Protein AF-A0A5J5EBY6-F1 (afdb_monomer)

Organism: NCBI:txid1250544

Sequence (140 aa):
CQFCGCLLLQGEKHGWCCREEQYTLTPLPPYPIHLQTLFTQSPQDASFYSRKLNQLFCFSTIGVSGSFQHLPIPANIAISGRVYHQLRDVNTGQNSMRWFLYEEEERNRQAVEQQVPIQYVNGIRWLLNNVNSFLLHLRH

pLDDT: mean 78.66, std 12.8, range [45.62, 94.06]

Structure (mmCIF, N/CA/C/O backbone):
data_AF-A0A5J5EBY6-F1
#
_entry.id   AF-A0A5J5EBY6-F1
#
loop_
_atom_site.group_PDB
_atom_site.id
_atom_site.type_symbol
_atom_site.label_atom_id
_atom_site.label_alt_id
_atom_site.label_comp_id
_atom_site.label_asym_id
_atom_site.label_entity_id
_atom_site.label_seq_id
_atom_site.pdbx_PDB_ins_code
_atom_site.Cartn_x
_atom_site.Cartn_y
_atom_site.Cartn_z
_atom_site.occupancy
_at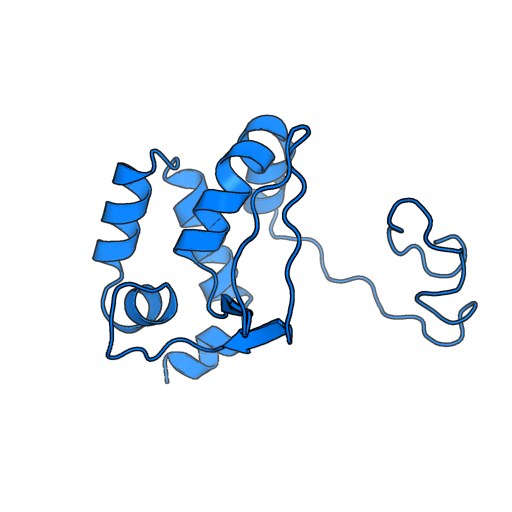om_site.B_iso_or_equiv
_atom_site.auth_seq_id
_atom_site.auth_comp_id
_atom_site.auth_asym_id
_atom_site.auth_atom_id
_atom_site.pdbx_PDB_model_num
ATOM 1 N N . CYS A 1 1 ? 9.886 -4.299 -21.272 1.00 86.69 1 CYS A N 1
ATOM 2 C CA . CYS A 1 1 ? 11.318 -4.359 -21.618 1.00 86.69 1 CYS A CA 1
ATOM 3 C C . CYS A 1 1 ? 11.487 -5.516 -22.586 1.00 86.69 1 CYS A C 1
ATOM 5 O O . CYS A 1 1 ? 11.035 -6.595 -22.239 1.00 86.69 1 CYS A O 1
ATOM 7 N N . GLN A 1 2 ? 12.075 -5.318 -23.769 1.00 91.31 2 GLN A N 1
ATOM 8 C CA . GLN A 1 2 ? 12.177 -6.393 -24.768 1.00 91.31 2 GLN A CA 1
ATOM 9 C C . GLN A 1 2 ? 13.088 -7.552 -24.336 1.00 91.31 2 GLN A C 1
ATOM 11 O O . GLN A 1 2 ? 12.838 -8.685 -24.708 1.00 91.31 2 GLN A O 1
ATOM 16 N N . PHE A 1 3 ? 14.096 -7.261 -23.512 1.00 91.06 3 PHE A N 1
ATOM 17 C CA . PHE A 1 3 ? 15.101 -8.223 -23.059 1.00 91.06 3 PHE A CA 1
ATOM 18 C C . PHE A 1 3 ? 14.600 -9.106 -21.906 1.00 91.06 3 PHE A C 1
ATOM 20 O O . PHE A 1 3 ? 14.698 -10.322 -21.945 1.00 91.06 3 PHE A O 1
ATOM 27 N N . CYS A 1 4 ? 14.021 -8.499 -20.863 1.00 88.06 4 CYS A N 1
ATOM 28 C CA . CYS A 1 4 ? 13.633 -9.225 -19.644 1.00 88.06 4 CYS A CA 1
ATOM 29 C C . CYS A 1 4 ? 12.122 -9.252 -19.365 1.00 88.06 4 CYS A C 1
ATOM 31 O O . CYS A 1 4 ? 11.702 -9.713 -18.310 1.00 88.06 4 CYS A O 1
ATOM 33 N N . GLY A 1 5 ? 11.288 -8.679 -20.236 1.00 86.06 5 GLY A N 1
ATOM 34 C CA . GLY A 1 5 ? 9.833 -8.639 -20.046 1.00 86.06 5 GLY A CA 1
ATOM 35 C C . GLY A 1 5 ? 9.315 -7.645 -18.993 1.00 86.06 5 GLY A C 1
ATOM 36 O O . GLY A 1 5 ? 8.119 -7.376 -18.981 1.00 86.06 5 GLY A O 1
ATOM 37 N N . CYS A 1 6 ? 10.170 -7.027 -18.164 1.00 86.06 6 CYS A N 1
ATOM 38 C CA . CYS A 1 6 ? 9.737 -6.054 -17.145 1.00 86.06 6 CYS A CA 1
ATOM 39 C C . CYS A 1 6 ? 8.915 -4.904 -17.742 1.00 86.06 6 CYS A C 1
ATOM 41 O O . CYS A 1 6 ? 9.306 -4.336 -18.763 1.00 86.06 6 CYS A O 1
ATOM 43 N N . LEU A 1 7 ? 7.819 -4.512 -17.092 1.00 87.31 7 LEU A N 1
ATOM 44 C CA . LEU A 1 7 ? 7.087 -3.295 -17.453 1.00 87.31 7 LEU A CA 1
ATOM 45 C C . LEU A 1 7 ? 8.007 -2.078 -17.286 1.00 87.31 7 LEU A C 1
ATOM 47 O O . LEU A 1 7 ? 8.717 -1.982 -16.290 1.00 87.31 7 LEU A O 1
ATOM 51 N N . LEU A 1 8 ? 8.017 -1.195 -18.283 1.00 83.69 8 LEU A N 1
ATOM 52 C CA . LEU A 1 8 ? 8.817 0.028 -18.282 1.00 83.69 8 LEU A CA 1
ATOM 53 C C . LEU A 1 8 ? 7.891 1.230 -18.124 1.00 83.69 8 LEU A C 1
ATOM 55 O O . LEU A 1 8 ? 6.818 1.266 -18.733 1.00 83.69 8 LEU A O 1
ATOM 59 N N . LEU A 1 9 ? 8.312 2.206 -17.328 1.00 86.62 9 LEU A N 1
ATOM 60 C CA . LEU A 1 9 ? 7.652 3.501 -17.238 1.00 86.62 9 LEU A CA 1
ATOM 61 C C . LEU A 1 9 ? 7.891 4.314 -18.515 1.00 86.62 9 LEU A C 1
ATOM 63 O O . LEU A 1 9 ? 8.809 4.061 -19.301 1.00 86.62 9 LEU A O 1
ATOM 67 N N . GLN A 1 10 ? 7.051 5.326 -18.726 1.00 85.31 10 GLN A N 1
ATOM 68 C CA . GLN A 1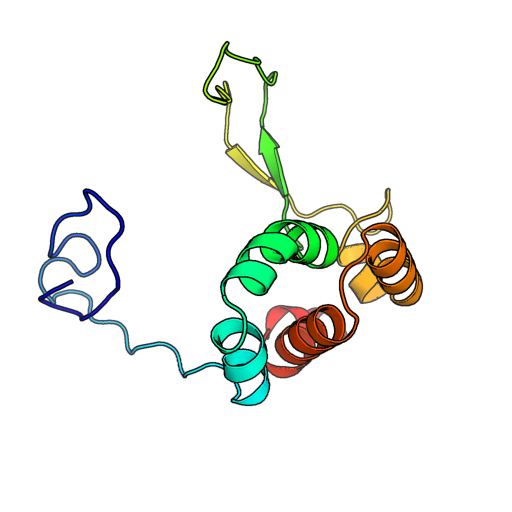 10 ? 7.173 6.208 -19.880 1.00 85.31 10 GLN A CA 1
ATOM 69 C C . GLN A 1 10 ? 8.539 6.918 -19.870 1.00 85.31 10 GLN A C 1
ATOM 71 O O . GLN A 1 10 ? 8.854 7.659 -18.944 1.00 85.31 10 GLN A O 1
ATOM 76 N N . GLY A 1 11 ? 9.342 6.691 -20.913 1.00 87.56 11 GLY A N 1
ATOM 77 C CA . GLY A 1 11 ? 10.684 7.268 -21.068 1.00 87.56 11 GLY A CA 1
ATOM 78 C C . GLY A 1 11 ? 11.838 6.362 -20.623 1.00 87.56 11 GLY A C 1
ATOM 79 O O . GLY A 1 11 ? 12.994 6.672 -20.915 1.00 87.56 11 GL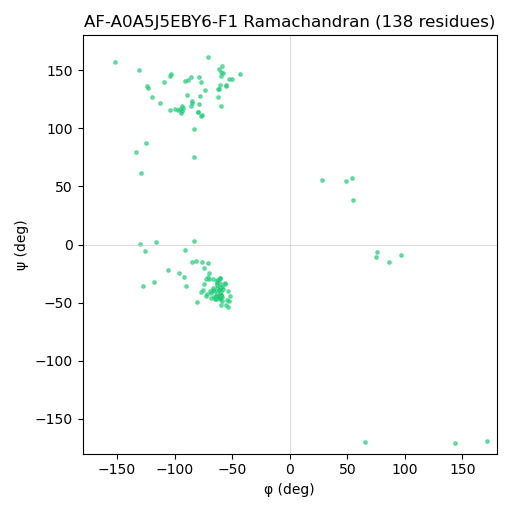Y A O 1
ATOM 80 N N . GLU A 1 12 ? 11.561 5.227 -19.979 1.00 91.44 12 GLU A N 1
ATOM 81 C CA . GLU A 1 12 ? 12.600 4.254 -19.645 1.00 91.44 12 GLU A CA 1
ATOM 82 C C . GLU A 1 12 ? 13.069 3.494 -20.892 1.00 91.44 12 GLU A C 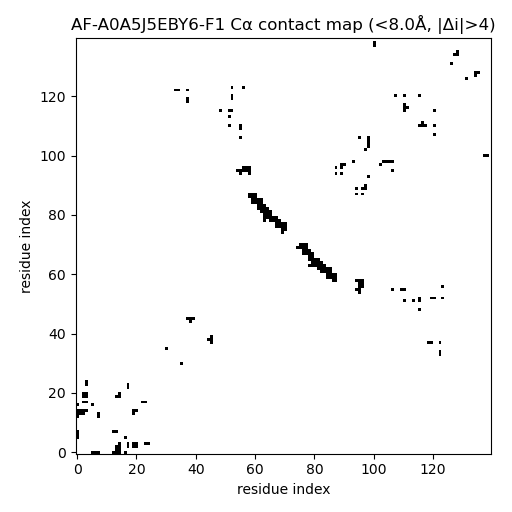1
ATOM 84 O O . GLU A 1 12 ? 12.276 3.005 -21.701 1.00 91.44 12 GLU A O 1
ATOM 89 N N . LYS A 1 13 ? 14.391 3.378 -21.049 1.00 91.06 13 LYS A N 1
ATOM 90 C CA . LYS A 1 13 ? 14.996 2.677 -22.185 1.00 91.06 13 LYS A CA 1
ATOM 91 C C . LYS A 1 13 ? 14.944 1.167 -21.986 1.00 91.06 13 LYS A C 1
ATOM 93 O O . LYS A 1 13 ? 15.178 0.648 -20.892 1.00 91.06 13 LYS A O 1
ATOM 98 N N . HIS A 1 14 ? 14.738 0.445 -23.083 1.00 92.81 14 HIS A N 1
ATOM 99 C CA . HIS A 1 14 ? 14.973 -0.993 -23.112 1.00 92.81 14 HIS A CA 1
ATOM 100 C C . HIS A 1 14 ? 16.405 -1.315 -22.679 1.00 92.81 14 HIS A C 1
ATOM 102 O O . HIS A 1 14 ? 17.343 -0.621 -23.053 1.00 92.81 14 HIS A O 1
ATOM 108 N N . GLY A 1 15 ? 16.558 -2.353 -21.859 1.00 89.81 15 GLY A N 1
ATOM 109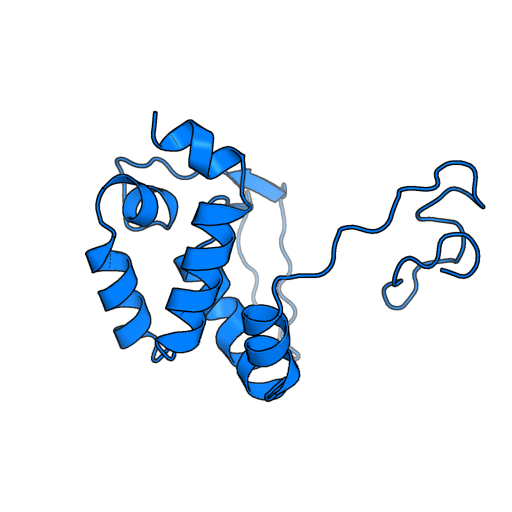 C CA . GLY A 1 15 ? 17.863 -2.781 -21.361 1.00 89.81 15 GLY A CA 1
ATOM 110 C C . GLY A 1 15 ? 18.322 -2.054 -20.100 1.00 89.81 15 GLY A C 1
ATOM 111 O O . GLY A 1 15 ? 19.172 -2.596 -19.412 1.00 89.81 15 GLY A O 1
ATOM 112 N N . TRP A 1 16 ? 17.727 -0.922 -19.704 1.00 89.81 16 TRP A N 1
ATOM 113 C CA . TRP A 1 16 ? 18.123 -0.223 -18.470 1.00 89.81 16 TRP A CA 1
ATOM 114 C C . TRP A 1 16 ? 17.935 -1.085 -17.209 1.00 89.81 16 TRP A C 1
ATOM 116 O O . TRP A 1 16 ? 18.841 -1.192 -16.390 1.00 89.81 16 TRP A O 1
ATOM 126 N N . CYS A 1 17 ? 16.794 -1.770 -17.090 1.00 87.12 17 CYS A N 1
ATOM 127 C CA . CYS A 1 17 ? 16.433 -2.558 -15.905 1.00 87.12 17 CYS A CA 1
ATOM 128 C C . CYS A 1 17 ? 17.194 -3.889 -15.751 1.00 87.12 17 CYS A C 1
ATOM 130 O O . CYS A 1 17 ? 17.214 -4.457 -14.666 1.00 87.12 17 CYS A O 1
ATOM 132 N N . CYS A 1 18 ? 17.775 -4.416 -16.831 1.00 88.56 18 CYS A N 1
ATOM 133 C CA . CYS A 1 18 ? 18.403 -5.747 -16.868 1.00 88.56 18 CYS A CA 1
ATOM 134 C C . CYS A 1 18 ? 19.810 -5.735 -17.469 1.00 88.56 18 CYS A C 1
ATOM 136 O O . CYS A 1 18 ? 20.425 -6.788 -17.600 1.00 88.56 18 CYS A O 1
ATOM 138 N N . ARG A 1 19 ? 20.300 -4.555 -17.864 1.00 90.44 19 ARG A N 1
ATOM 139 C CA . ARG A 1 19 ? 21.549 -4.350 -18.599 1.00 90.44 19 ARG A CA 1
ATOM 140 C C . ARG A 1 19 ? 21.667 -5.286 -19.805 1.00 90.44 19 ARG A C 1
ATOM 142 O O . ARG A 1 19 ? 22.628 -6.034 -19.918 1.00 90.44 19 ARG A O 1
ATOM 149 N N . GLU A 1 20 ? 20.646 -5.242 -20.664 1.00 90.50 20 GLU A N 1
ATOM 150 C CA . GLU A 1 20 ? 20.565 -6.050 -21.895 1.00 90.50 20 GLU A CA 1
ATOM 151 C C . GLU A 1 20 ? 20.757 -7.554 -21.610 1.00 90.50 20 GLU A C 1
ATOM 153 O O . GLU A 1 20 ? 21.665 -8.189 -22.126 1.00 90.50 20 GLU A O 1
ATOM 158 N N . GLU A 1 21 ? 19.903 -8.106 -20.738 1.00 87.00 21 GLU A N 1
ATOM 159 C CA . GLU A 1 21 ? 19.871 -9.525 -20.313 1.00 87.00 21 GLU A CA 1
ATOM 160 C C . GLU A 1 21 ? 20.953 -9.979 -19.320 1.00 87.00 21 GLU A C 1
ATOM 162 O O . GLU A 1 21 ? 20.829 -11.075 -18.775 1.00 87.00 21 GLU A O 1
ATOM 167 N N . GLN A 1 22 ? 21.940 -9.143 -18.974 1.00 87.75 22 GLN A N 1
ATOM 168 C CA . GLN A 1 22 ? 22.967 -9.500 -17.977 1.00 87.75 22 GLN A CA 1
ATOM 169 C C . GLN A 1 22 ? 22.396 -9.789 -16.578 1.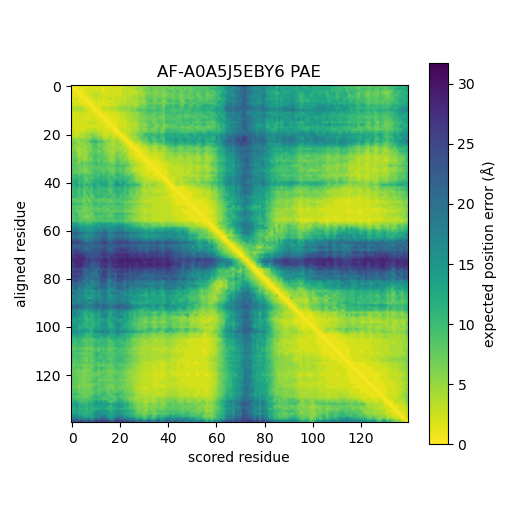00 87.75 22 GLN A C 1
ATOM 171 O O . GLN A 1 22 ? 22.962 -10.584 -15.830 1.00 87.75 22 GLN A O 1
ATOM 176 N N . TYR A 1 23 ? 21.284 -9.146 -16.220 1.00 83.06 23 TYR A N 1
ATOM 177 C CA . TYR A 1 23 ? 20.578 -9.348 -14.957 1.00 83.06 23 TYR A CA 1
ATOM 178 C C . TYR A 1 23 ? 19.120 -9.701 -15.233 1.00 83.06 23 TYR A C 1
ATOM 180 O O . TYR A 1 23 ? 18.243 -8.837 -15.305 1.00 83.06 23 TYR A O 1
ATOM 188 N N . THR A 1 24 ? 18.859 -10.992 -15.410 1.00 78.94 24 THR A N 1
ATOM 189 C CA . THR A 1 24 ? 17.507 -11.532 -15.544 1.00 78.94 24 THR A CA 1
ATOM 190 C C . THR A 1 24 ? 17.010 -11.997 -14.1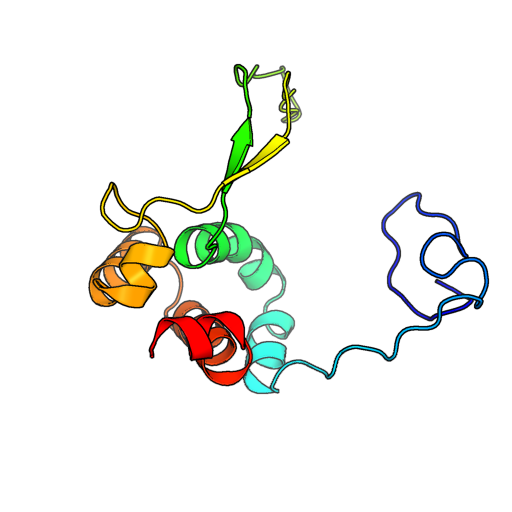80 1.00 78.94 24 THR A C 1
ATOM 192 O O . THR A 1 24 ? 17.535 -12.938 -13.589 1.00 78.94 24 THR A O 1
ATOM 195 N N . LEU A 1 25 ? 15.992 -11.311 -13.661 1.00 77.44 25 LEU A N 1
ATOM 196 C CA . LEU A 1 25 ? 15.275 -11.737 -12.464 1.00 77.44 25 LEU A CA 1
ATOM 197 C C . LEU A 1 25 ? 14.095 -12.611 -12.876 1.00 77.44 25 LEU A C 1
ATOM 199 O O . LEU A 1 25 ? 13.401 -12.315 -13.851 1.00 77.44 25 LEU A O 1
ATOM 203 N N . THR A 1 26 ? 13.840 -13.668 -12.111 1.00 79.25 26 THR A N 1
ATOM 204 C CA . THR A 1 26 ? 12.603 -14.433 -12.259 1.00 79.25 26 THR A CA 1
ATOM 205 C C . THR A 1 26 ? 11.414 -13.526 -11.941 1.00 79.25 26 THR A C 1
ATOM 207 O O . THR A 1 26 ? 11.460 -12.826 -10.921 1.00 79.25 26 THR A O 1
ATOM 210 N N . PRO A 1 27 ? 10.348 -13.526 -12.763 1.00 76.19 27 PRO A N 1
ATOM 211 C CA . PRO A 1 27 ? 9.134 -12.789 -12.450 1.00 76.19 27 PRO A CA 1
ATOM 212 C C . PRO A 1 27 ? 8.624 -13.141 -11.055 1.00 76.19 27 PRO A C 1
ATOM 214 O O . PRO A 1 27 ? 8.683 -14.300 -10.635 1.00 76.19 27 PRO A O 1
ATOM 217 N N . LEU A 1 28 ? 8.109 -12.139 -10.342 1.00 77.88 28 LEU A N 1
ATOM 218 C CA . LEU A 1 28 ? 7.427 -12.392 -9.080 1.00 77.88 28 LEU A CA 1
ATOM 219 C C . LEU A 1 28 ? 6.221 -13.311 -9.329 1.00 77.88 28 LEU A C 1
ATOM 221 O O . LEU A 1 28 ? 5.570 -13.189 -10.374 1.00 77.88 28 LEU A O 1
ATOM 225 N N . PRO A 1 29 ? 5.904 -14.215 -8.386 1.00 82.56 29 PRO A N 1
ATOM 226 C CA . PRO A 1 29 ? 4.703 -15.023 -8.494 1.00 82.56 29 PRO A CA 1
ATOM 227 C C . PRO A 1 29 ? 3.471 -14.111 -8.594 1.00 82.56 29 PRO A C 1
ATOM 229 O O . PRO A 1 29 ? 3.460 -13.018 -8.014 1.00 82.56 29 PRO A O 1
ATOM 232 N N . PRO A 1 30 ? 2.425 -14.536 -9.322 1.00 82.19 30 PRO A N 1
ATOM 233 C CA . PRO A 1 30 ? 1.210 -13.748 -9.430 1.00 82.19 30 PRO A CA 1
ATOM 234 C C . PRO A 1 30 ? 0.577 -13.563 -8.050 1.00 82.19 30 PRO A C 1
ATOM 236 O O . PRO A 1 30 ? 0.677 -14.426 -7.173 1.00 82.19 30 PRO A O 1
ATOM 239 N N . TYR A 1 31 ? -0.127 -12.447 -7.869 1.00 82.06 31 TYR A N 1
ATOM 240 C CA . TYR A 1 31 ? -0.918 -12.247 -6.661 1.00 82.06 31 TYR A CA 1
ATOM 241 C C . TYR A 1 31 ? -1.967 -13.361 -6.498 1.00 82.06 31 TYR A C 1
ATOM 243 O O . TYR A 1 31 ? -2.437 -13.922 -7.486 1.00 82.06 31 TYR A O 1
ATOM 251 N N . PRO A 1 32 ? -2.399 -13.672 -5.270 1.00 86.25 32 PRO A N 1
ATOM 252 C CA . PRO A 1 32 ? -3.547 -14.542 -5.035 1.00 86.25 32 PRO A CA 1
ATOM 253 C C . PRO A 1 32 ? -4.771 -14.122 -5.860 1.00 86.25 32 PRO A C 1
ATOM 255 O O . PRO A 1 32 ? -5.054 -12.928 -5.990 1.00 86.25 32 PRO A O 1
ATOM 258 N N . ILE A 1 33 ? -5.532 -15.098 -6.365 1.00 86.88 33 ILE A N 1
ATOM 259 C CA . ILE A 1 33 ? -6.647 -14.854 -7.297 1.00 86.88 33 ILE A CA 1
ATOM 260 C C . ILE A 1 33 ? -7.661 -13.834 -6.767 1.00 86.88 33 ILE A C 1
ATOM 262 O O . ILE A 1 33 ? -8.084 -12.956 -7.503 1.00 86.88 33 ILE A O 1
ATOM 266 N N . HIS A 1 34 ? -7.993 -13.880 -5.475 1.00 82.44 34 HIS A N 1
ATOM 267 C CA . HIS A 1 34 ? -8.957 -12.953 -4.882 1.00 82.44 34 HIS A CA 1
ATOM 268 C C . HIS A 1 34 ? -8.483 -11.491 -4.930 1.00 82.44 34 HIS A C 1
ATOM 270 O O . HIS A 1 34 ? -9.305 -10.595 -5.098 1.00 82.44 34 HIS A O 1
ATOM 276 N N . LEU A 1 35 ? -7.172 -11.239 -4.830 1.00 83.62 35 LEU A N 1
ATOM 277 C CA . LEU A 1 35 ? -6.611 -9.892 -4.961 1.00 83.62 35 LEU A CA 1
ATOM 278 C C . LEU A 1 35 ? -6.550 -9.453 -6.404 1.00 83.62 35 LEU A C 1
ATOM 280 O O . LEU A 1 35 ? -6.875 -8.306 -6.689 1.00 83.62 35 LEU A O 1
ATOM 284 N N . GLN A 1 36 ? -6.166 -10.361 -7.304 1.00 86.19 36 GLN A N 1
ATOM 285 C CA . GLN A 1 36 ? -6.228 -10.069 -8.729 1.00 86.19 36 GLN A CA 1
ATOM 286 C C . GLN A 1 36 ? -7.640 -9.602 -9.079 1.00 86.19 36 GLN A C 1
ATOM 288 O O . GLN A 1 36 ? -7.797 -8.486 -9.549 1.00 86.19 36 GLN A O 1
ATOM 293 N N . THR A 1 37 ? -8.657 -10.384 -8.720 1.00 85.50 37 THR A N 1
ATOM 294 C CA . THR A 1 37 ? -10.071 -10.057 -8.920 1.00 85.50 37 THR A CA 1
ATOM 295 C C . THR A 1 37 ? -10.458 -8.705 -8.313 1.00 85.50 37 THR A C 1
ATOM 297 O O . THR A 1 37 ? -11.047 -7.874 -9.000 1.00 85.50 37 THR A O 1
ATOM 300 N N . LEU A 1 38 ? -10.075 -8.438 -7.061 1.00 83.38 38 LEU A N 1
ATOM 301 C CA . LEU A 1 38 ? -10.386 -7.187 -6.360 1.00 83.38 38 LEU A CA 1
ATOM 302 C C . LEU A 1 38 ? -9.833 -5.933 -7.071 1.00 83.38 38 LEU A C 1
ATOM 304 O O . LEU A 1 38 ? -10.460 -4.873 -7.029 1.00 83.38 38 LEU A O 1
ATOM 308 N N . PHE A 1 39 ? -8.666 -6.040 -7.715 1.00 80.75 39 PHE A N 1
ATOM 309 C CA . PHE A 1 39 ? -8.020 -4.918 -8.404 1.00 80.75 39 PHE A CA 1
ATOM 310 C C . PHE A 1 39 ? -8.311 -4.861 -9.912 1.00 80.75 39 PHE A C 1
ATOM 312 O O . PHE A 1 39 ? -8.255 -3.777 -10.491 1.00 80.75 39 PHE A O 1
ATOM 319 N N . THR A 1 40 ? -8.641 -5.985 -10.556 1.00 83.06 40 THR A N 1
ATOM 320 C CA . THR A 1 40 ? -8.900 -6.047 -12.006 1.00 83.06 40 THR A CA 1
ATOM 321 C C . THR A 1 40 ? -10.366 -5.862 -12.375 1.00 83.06 40 THR A C 1
ATOM 323 O O . THR A 1 40 ? -10.635 -5.359 -13.462 1.00 83.06 40 THR A O 1
ATOM 326 N N . GLN A 1 41 ? -11.312 -6.218 -11.497 1.00 82.75 41 GLN A N 1
ATOM 327 C CA . GLN A 1 41 ? -12.746 -6.046 -11.770 1.00 82.75 41 GLN A CA 1
ATOM 328 C C . GLN A 1 41 ? -13.157 -4.572 -11.849 1.00 82.75 41 GLN A C 1
ATOM 330 O O . GLN A 1 41 ? -13.951 -4.210 -12.713 1.00 82.75 41 GLN A O 1
ATOM 335 N N . SER A 1 42 ? -12.568 -3.728 -10.997 1.00 80.75 42 SER A N 1
ATOM 336 C CA . SER A 1 42 ? -12.817 -2.283 -10.974 1.00 80.75 42 SER A CA 1
ATOM 337 C C . SER A 1 42 ? -11.502 -1.497 -10.897 1.00 80.75 42 SER A C 1
ATOM 339 O O . SER A 1 42 ? -11.125 -1.018 -9.824 1.00 80.75 42 SER A O 1
ATOM 341 N N . PRO A 1 43 ? -10.784 -1.311 -12.022 1.00 83.31 43 PRO A N 1
ATOM 342 C CA . PRO A 1 43 ? -9.510 -0.586 -12.036 1.00 83.31 43 PRO A CA 1
ATOM 343 C C . PRO A 1 43 ? -9.626 0.875 -11.567 1.00 83.31 43 PRO A C 1
ATOM 345 O O . PRO A 1 43 ? -8.681 1.432 -11.006 1.00 83.31 43 PRO A O 1
ATOM 348 N N . GLN A 1 44 ? -10.789 1.501 -11.774 1.00 86.56 44 GLN A N 1
ATOM 349 C CA . GLN A 1 44 ? -11.059 2.866 -11.316 1.00 86.56 44 GLN A CA 1
ATOM 350 C C . GLN A 1 44 ? -11.148 2.935 -9.787 1.00 86.56 44 GLN A C 1
ATOM 352 O O . GLN A 1 44 ? -10.480 3.771 -9.180 1.00 86.56 44 GLN A O 1
ATOM 357 N N . ASP A 1 45 ? -11.878 2.008 -9.163 1.00 86.56 45 ASP A N 1
ATOM 358 C CA . ASP A 1 45 ? -11.983 1.906 -7.703 1.00 86.56 45 ASP A CA 1
ATOM 359 C C . ASP A 1 45 ? -10.625 1.570 -7.080 1.00 86.56 45 ASP A C 1
ATOM 361 O O . ASP A 1 45 ? -10.197 2.205 -6.117 1.00 86.56 45 ASP A O 1
ATOM 365 N N . ALA A 1 46 ? -9.897 0.624 -7.680 1.00 83.56 46 ALA A N 1
ATOM 366 C CA . ALA A 1 46 ? -8.531 0.287 -7.299 1.00 83.56 46 ALA A CA 1
ATOM 367 C C . ALA A 1 46 ? -7.625 1.527 -7.262 1.00 83.56 46 ALA A C 1
ATOM 369 O O . ALA A 1 46 ? -6.925 1.766 -6.275 1.00 83.56 46 ALA A O 1
ATOM 370 N N . SER A 1 47 ? -7.667 2.341 -8.321 1.00 85.50 47 SER A N 1
ATOM 371 C CA . SER A 1 47 ? -6.911 3.590 -8.399 1.00 85.50 47 SER A CA 1
ATOM 372 C C . SER A 1 47 ? -7.370 4.591 -7.336 1.00 85.50 47 SER A C 1
ATOM 374 O O . SER A 1 47 ? -6.542 5.122 -6.592 1.00 85.50 47 SER A O 1
ATOM 376 N N . PHE A 1 48 ? -8.683 4.785 -7.193 1.00 87.81 48 PHE A N 1
ATOM 377 C CA . PHE A 1 48 ? -9.283 5.714 -6.238 1.00 87.81 48 PHE A CA 1
ATOM 378 C C . PHE A 1 48 ? -8.922 5.388 -4.780 1.00 87.81 48 PHE A C 1
ATOM 380 O O . PHE A 1 48 ? -8.550 6.279 -4.011 1.00 87.81 48 PHE A O 1
ATOM 387 N N . TYR A 1 49 ? -8.966 4.111 -4.393 1.00 89.94 49 TYR A N 1
ATOM 388 C CA . TYR A 1 49 ? -8.664 3.674 -3.029 1.00 89.94 49 TYR A CA 1
ATOM 389 C C . TYR A 1 49 ? -7.171 3.463 -2.761 1.00 89.94 49 TYR A C 1
ATOM 391 O O . TYR A 1 49 ? -6.781 3.424 -1.595 1.00 89.94 49 TYR A O 1
ATOM 399 N N . SER A 1 50 ? -6.317 3.388 -3.790 1.00 87.00 50 SER A N 1
ATOM 400 C CA . SER A 1 50 ? -4.882 3.081 -3.647 1.00 87.00 50 SER A CA 1
ATOM 401 C C . SER A 1 50 ? -4.162 3.969 -2.625 1.00 87.00 50 SER A C 1
ATOM 403 O O . SER A 1 50 ? -3.423 3.477 -1.773 1.00 87.00 50 SER A O 1
ATOM 405 N N . ARG A 1 51 ? -4.418 5.283 -2.647 1.00 85.69 51 ARG A N 1
ATOM 406 C CA . ARG A 1 51 ? -3.792 6.241 -1.724 1.00 85.69 51 ARG A CA 1
ATOM 407 C C . ARG A 1 51 ? -4.261 6.045 -0.282 1.00 85.69 51 ARG A C 1
ATOM 409 O O . ARG A 1 51 ? -3.436 6.084 0.627 1.00 85.69 51 ARG A O 1
ATOM 416 N N . LYS A 1 52 ? -5.560 5.806 -0.086 1.00 91.12 52 LYS A N 1
ATOM 417 C CA . LYS A 1 52 ? -6.159 5.550 1.234 1.00 91.12 52 LYS A CA 1
ATOM 418 C C . LYS A 1 52 ? -5.640 4.233 1.812 1.00 91.12 52 LYS A C 1
ATOM 420 O O . LYS A 1 52 ? -5.195 4.184 2.951 1.00 91.12 52 LYS A O 1
ATOM 425 N N . LEU A 1 53 ? -5.589 3.183 0.992 1.00 89.50 53 LEU A N 1
ATOM 426 C CA . LEU A 1 53 ? -5.013 1.890 1.368 1.00 89.50 53 LEU A CA 1
ATOM 427 C C . LEU A 1 53 ? -3.530 2.015 1.730 1.00 89.50 53 LEU A C 1
ATOM 429 O O . LEU A 1 53 ? -3.113 1.489 2.758 1.00 89.50 53 LEU A O 1
ATOM 433 N N . ASN A 1 54 ? -2.746 2.773 0.961 1.00 87.44 54 ASN A N 1
ATOM 434 C CA . ASN A 1 54 ? -1.359 3.058 1.324 1.00 87.44 54 ASN A CA 1
ATOM 435 C C . ASN A 1 54 ? -1.267 3.786 2.670 1.00 87.44 54 ASN A C 1
ATOM 437 O O . ASN A 1 54 ? -0.456 3.405 3.503 1.00 87.44 54 ASN A O 1
ATOM 441 N N . GLN A 1 55 ? -2.110 4.780 2.944 1.00 85.06 55 GLN A N 1
ATOM 442 C CA . GLN A 1 55 ? -2.108 5.448 4.249 1.00 85.06 55 GLN A CA 1
ATOM 443 C C . GLN A 1 55 ? -2.438 4.487 5.405 1.00 85.06 55 GLN A C 1
ATOM 445 O O . GLN A 1 55 ? -1.819 4.569 6.464 1.00 85.06 55 GLN A O 1
ATOM 450 N N . LEU A 1 56 ? -3.375 3.559 5.194 1.00 88.38 56 LEU A N 1
ATOM 451 C CA . LEU A 1 56 ? -3.792 2.581 6.201 1.00 88.38 56 LEU A CA 1
ATOM 452 C C . LEU A 1 56 ? -2.728 1.510 6.496 1.00 88.38 56 LEU A C 1
ATOM 454 O O . LEU A 1 56 ? -2.677 1.001 7.616 1.00 88.38 56 LEU A O 1
ATOM 458 N N . PHE A 1 57 ? -1.889 1.161 5.516 1.00 87.44 57 PHE A N 1
ATOM 459 C CA . PHE A 1 57 ? -1.020 -0.021 5.588 1.00 87.44 57 PHE A CA 1
ATOM 460 C C . PHE A 1 57 ? 0.479 0.240 5.358 1.00 87.44 57 PHE A C 1
ATOM 462 O O . PHE A 1 57 ? 1.281 -0.677 5.515 1.00 87.44 57 PHE A O 1
ATOM 469 N N . CYS A 1 58 ? 0.902 1.453 4.997 1.00 82.00 58 CYS A N 1
ATOM 470 C CA . CYS A 1 58 ? 2.304 1.714 4.661 1.00 82.00 58 CYS A CA 1
ATOM 471 C C . CYS A 1 58 ? 3.181 1.877 5.906 1.00 82.00 58 CYS A C 1
ATOM 473 O O . CYS A 1 58 ? 3.029 2.854 6.638 1.00 82.00 58 CYS A O 1
ATOM 475 N N . PHE A 1 59 ? 4.125 0.957 6.128 1.00 71.56 59 PHE A N 1
ATOM 476 C CA . PHE A 1 59 ? 5.014 0.945 7.304 1.00 71.56 59 PHE A CA 1
ATOM 477 C C . PHE A 1 59 ? 6.151 1.966 7.267 1.00 71.56 59 PHE A C 1
ATOM 479 O O . PHE A 1 59 ? 6.773 2.235 8.294 1.00 71.56 59 PHE A O 1
ATOM 486 N N . SER A 1 60 ? 6.425 2.543 6.099 1.00 68.50 60 SER A N 1
ATOM 487 C CA . SER A 1 60 ? 7.447 3.570 5.938 1.00 68.50 60 SER A CA 1
ATOM 488 C C . SER A 1 60 ? 6.838 4.829 5.358 1.00 68.50 60 SER A C 1
ATOM 490 O O . SER A 1 60 ? 6.123 4.769 4.362 1.00 68.50 60 SER A O 1
ATOM 492 N N . THR A 1 61 ? 7.170 5.985 5.909 1.00 66.25 61 THR A N 1
ATOM 493 C CA . THR A 1 61 ? 6.827 7.252 5.265 1.00 66.25 61 THR A CA 1
ATOM 494 C C . THR A 1 61 ? 8.042 7.865 4.604 1.00 66.25 61 THR A C 1
ATOM 496 O O . THR A 1 61 ? 9.158 7.751 5.109 1.00 66.25 61 THR A O 1
ATOM 499 N N . ILE A 1 62 ? 7.812 8.520 3.470 1.00 59.31 62 ILE A N 1
ATOM 500 C CA . ILE A 1 62 ? 8.811 9.382 2.855 1.00 59.31 62 ILE A CA 1
ATOM 501 C C . ILE A 1 62 ? 8.830 10.684 3.653 1.00 59.31 62 ILE A C 1
ATOM 503 O O . ILE A 1 62 ? 7.859 11.441 3.647 1.00 59.31 62 ILE A O 1
ATOM 507 N N . GLY A 1 63 ? 9.926 10.902 4.375 1.00 57.22 63 GLY A N 1
ATOM 508 C CA . GLY A 1 63 ? 10.225 12.176 5.010 1.00 57.22 63 GLY A CA 1
ATOM 509 C C . GLY A 1 63 ? 10.936 13.096 4.025 1.00 57.22 63 GLY A C 1
ATOM 510 O O . GLY A 1 63 ? 11.746 12.639 3.216 1.00 57.22 63 GLY A O 1
ATOM 511 N N . VAL A 1 64 ? 10.641 14.392 4.101 1.00 57.53 64 VAL A N 1
ATOM 512 C CA . VAL A 1 64 ? 11.355 15.431 3.352 1.00 57.53 64 VAL A CA 1
ATOM 513 C C . VAL A 1 64 ? 11.970 16.406 4.343 1.00 57.53 64 VAL A C 1
ATOM 515 O O . VAL A 1 64 ? 11.293 16.920 5.230 1.00 57.53 64 VAL A O 1
ATOM 518 N N . SER A 1 65 ? 13.275 16.644 4.230 1.00 51.19 65 SER A N 1
ATOM 519 C CA . SER A 1 65 ? 13.953 17.687 5.003 1.00 51.19 65 SER A CA 1
ATOM 520 C C . SER A 1 65 ? 13.779 19.039 4.295 1.00 51.19 65 SER A C 1
ATOM 522 O O . SER A 1 65 ? 14.695 19.496 3.613 1.00 51.19 65 SER A O 1
ATOM 524 N N . GLY A 1 66 ? 12.588 19.637 4.383 1.00 61.03 66 GLY A N 1
ATOM 525 C CA . GLY A 1 66 ? 12.270 20.917 3.742 1.00 61.03 66 GLY A CA 1
ATOM 526 C C . GLY A 1 66 ? 10.787 21.281 3.814 1.00 61.03 66 GLY A C 1
ATOM 527 O O . GLY A 1 66 ? 10.024 20.656 4.549 1.00 61.03 66 GLY A O 1
ATOM 528 N N . SER A 1 67 ? 10.374 22.303 3.063 1.00 58.41 67 SER A N 1
ATOM 529 C CA . SER A 1 67 ? 8.982 22.758 2.982 1.00 58.41 67 SER A CA 1
ATOM 530 C C . SER A 1 67 ? 8.311 22.298 1.686 1.00 58.41 67 SER A C 1
ATOM 532 O O . SER A 1 67 ? 8.945 22.191 0.636 1.00 58.41 67 SER A O 1
ATOM 534 N N . PHE A 1 68 ? 7.005 22.030 1.752 1.00 59.38 68 PHE A N 1
ATOM 535 C CA . PHE A 1 68 ? 6.190 21.801 0.562 1.00 59.38 68 PHE A CA 1
ATOM 536 C C . PHE A 1 68 ? 5.840 23.148 -0.066 1.00 59.38 68 PHE A C 1
ATOM 538 O O . PHE A 1 68 ? 5.091 23.930 0.524 1.00 59.38 68 PHE A O 1
ATOM 545 N N . GLN A 1 69 ? 6.346 23.419 -1.267 1.00 59.19 69 GLN A N 1
ATOM 546 C CA . GLN A 1 69 ? 5.938 24.599 -2.022 1.00 59.19 69 GLN A CA 1
ATOM 547 C C . GLN A 1 69 ? 4.792 24.229 -2.967 1.00 59.19 69 GLN A C 1
ATOM 549 O O . GLN A 1 69 ? 4.941 23.366 -3.833 1.00 59.19 69 GLN A O 1
ATOM 554 N N . HIS A 1 70 ? 3.639 24.876 -2.791 1.00 56.66 70 HIS A N 1
ATOM 555 C CA . HIS A 1 70 ? 2.517 24.744 -3.716 1.00 56.66 70 HIS A CA 1
ATOM 556 C C . HIS A 1 70 ? 2.820 25.567 -4.968 1.00 56.66 70 HIS A C 1
ATOM 558 O O . HIS A 1 70 ? 2.868 26.796 -4.899 1.00 56.66 70 HIS A O 1
ATOM 564 N N . LEU A 1 71 ? 3.044 24.902 -6.102 1.00 62.84 71 LEU A N 1
ATOM 565 C CA . LEU A 1 71 ? 3.183 25.582 -7.387 1.00 62.84 71 LEU A CA 1
ATOM 566 C C . LEU A 1 71 ? 1.802 25.738 -8.044 1.00 62.84 71 LEU A C 1
ATOM 568 O O . LEU A 1 71 ? 0.973 24.825 -7.941 1.00 62.84 71 LEU A O 1
ATOM 572 N N . PRO A 1 72 ? 1.526 26.874 -8.712 1.00 63.66 72 PRO A N 1
ATOM 573 C CA . PRO A 1 72 ? 0.290 27.046 -9.460 1.00 63.66 72 PRO A CA 1
ATOM 574 C C . PRO A 1 72 ? 0.158 25.985 -10.568 1.00 63.66 72 PRO A C 1
ATOM 576 O O . PRO A 1 72 ? 1.140 25.475 -11.100 1.00 63.66 72 PRO A O 1
ATOM 579 N N . ILE A 1 73 ? -1.101 25.636 -10.831 1.00 60.47 73 ILE A N 1
ATOM 580 C CA . ILE A 1 73 ? -1.632 24.491 -11.590 1.00 60.47 73 ILE A CA 1
ATOM 581 C C . ILE A 1 73 ? -0.883 24.195 -12.915 1.00 60.47 73 ILE A C 1
ATOM 583 O O . ILE A 1 73 ? -0.486 25.135 -13.601 1.00 60.47 73 ILE A O 1
ATOM 587 N N . PRO A 1 74 ? -0.784 22.904 -13.319 1.00 50.50 74 PRO A N 1
ATOM 588 C CA . PRO A 1 74 ? -1.392 21.741 -12.667 1.00 50.50 74 PRO A CA 1
ATOM 589 C C . PRO A 1 74 ? -0.460 21.081 -11.654 1.00 50.50 74 PRO A C 1
ATOM 591 O O . PRO A 1 74 ? 0.596 20.583 -12.014 1.00 50.50 74 PRO A O 1
ATOM 594 N N . ALA A 1 75 ? -0.905 21.100 -10.391 1.00 48.88 75 ALA A N 1
ATOM 595 C CA . ALA A 1 75 ? -0.506 20.273 -9.248 1.00 48.88 75 ALA A CA 1
ATOM 596 C C . ALA A 1 75 ? 0.933 19.721 -9.253 1.00 48.88 75 ALA A C 1
ATOM 598 O O . ALA A 1 75 ? 1.146 18.520 -9.090 1.00 48.88 75 ALA A O 1
ATOM 599 N N . ASN A 1 76 ? 1.921 20.605 -9.376 1.00 45.62 76 ASN A N 1
ATOM 600 C CA . ASN A 1 76 ? 3.319 20.241 -9.193 1.00 45.62 76 ASN A CA 1
ATOM 601 C C . ASN A 1 76 ? 3.723 20.556 -7.750 1.00 45.62 76 ASN A C 1
ATOM 603 O O . ASN A 1 76 ? 3.692 21.708 -7.318 1.00 45.62 76 ASN A O 1
ATOM 607 N N . ILE A 1 77 ? 4.086 19.526 -6.989 1.00 51.66 77 ILE A N 1
ATOM 608 C CA . ILE A 1 77 ? 4.713 19.694 -5.677 1.00 51.66 77 ILE A CA 1
ATOM 609 C C . ILE A 1 77 ? 6.221 19.658 -5.909 1.00 51.66 77 ILE A C 1
ATOM 611 O O . ILE A 1 77 ? 6.761 18.629 -6.310 1.00 51.66 77 ILE A O 1
ATOM 615 N N . ALA A 1 78 ? 6.902 20.774 -5.657 1.00 49.94 78 ALA A N 1
ATOM 616 C CA . ALA A 1 78 ? 8.356 20.789 -5.591 1.00 49.94 78 ALA A CA 1
ATOM 617 C C . ALA A 1 78 ? 8.788 20.410 -4.171 1.00 49.94 78 ALA A C 1
ATOM 619 O O . ALA A 1 78 ? 8.442 21.085 -3.200 1.00 49.94 78 ALA A O 1
ATOM 620 N N . ILE A 1 79 ? 9.533 19.312 -4.056 1.00 50.25 79 ILE A N 1
ATOM 621 C CA . ILE A 1 79 ? 10.169 18.891 -2.809 1.00 50.25 79 ILE A CA 1
ATOM 622 C C . ILE A 1 79 ? 11.612 19.388 -2.852 1.00 50.25 79 ILE A C 1
ATOM 624 O O . ILE A 1 79 ? 12.395 18.937 -3.685 1.00 50.25 79 ILE A O 1
ATOM 628 N N . SER A 1 80 ? 11.970 20.298 -1.950 1.00 45.84 80 SER A N 1
ATOM 629 C CA . SER A 1 80 ? 13.364 20.687 -1.728 1.00 45.84 80 SER A CA 1
ATOM 630 C C . SER A 1 80 ? 13.888 19.954 -0.497 1.00 45.84 80 SER A C 1
ATOM 632 O O . SER A 1 80 ? 13.349 20.135 0.591 1.00 45.84 80 SER A O 1
ATOM 634 N N . GLY A 1 81 ? 14.894 19.089 -0.658 1.00 52.81 81 GLY A N 1
ATOM 635 C CA . GLY A 1 81 ? 15.511 18.375 0.463 1.00 52.81 81 GLY A CA 1
ATOM 636 C C . GLY A 1 81 ? 15.938 16.945 0.147 1.00 52.81 81 GLY A C 1
ATOM 637 O O . GLY A 1 81 ? 15.927 16.502 -1.000 1.00 52.81 81 GLY A O 1
ATOM 638 N N . ARG A 1 82 ? 16.325 16.207 1.193 1.00 51.94 82 ARG A N 1
ATOM 639 C CA . ARG A 1 82 ? 16.608 14.772 1.106 1.00 51.94 82 ARG A CA 1
ATOM 640 C C . ARG A 1 82 ? 15.323 13.997 1.355 1.00 51.94 82 ARG A C 1
ATOM 642 O O . ARG A 1 82 ? 14.647 14.222 2.358 1.00 51.94 82 ARG A O 1
ATOM 649 N N . VAL A 1 83 ? 15.025 13.082 0.442 1.00 53.41 83 VAL A N 1
ATOM 650 C CA . VAL A 1 83 ? 13.995 12.059 0.614 1.00 53.41 83 VAL A CA 1
ATOM 651 C C . VAL A 1 83 ? 14.626 10.894 1.365 1.00 53.41 83 VAL A C 1
ATOM 653 O O . VAL A 1 83 ? 15.626 10.341 0.910 1.00 53.41 83 VAL A O 1
ATOM 656 N N . TYR A 1 84 ? 14.070 10.539 2.520 1.00 61.03 84 TYR A N 1
ATOM 657 C CA . TYR A 1 84 ? 14.518 9.382 3.295 1.00 61.03 84 TYR A CA 1
ATOM 658 C C . TYR A 1 84 ? 13.337 8.505 3.711 1.00 61.03 84 TYR A C 1
ATOM 660 O O . TYR A 1 84 ? 12.219 8.987 3.911 1.00 61.03 84 TYR A O 1
ATOM 668 N N . HIS A 1 85 ? 13.599 7.203 3.839 1.00 61.47 85 HIS A N 1
ATOM 669 C CA . HIS A 1 85 ? 12.645 6.256 4.404 1.00 61.47 85 HIS A CA 1
ATOM 670 C C . HIS A 1 85 ? 12.670 6.367 5.925 1.00 61.47 85 HIS A C 1
ATOM 672 O O . HIS A 1 85 ? 13.705 6.152 6.553 1.00 61.47 85 HIS A O 1
ATOM 678 N N . GLN A 1 86 ? 11.522 6.687 6.513 1.00 68.38 86 GLN A N 1
ATOM 679 C CA . GLN A 1 86 ? 11.344 6.723 7.956 1.00 68.38 86 GLN A CA 1
ATOM 680 C C . GLN A 1 86 ? 10.387 5.612 8.379 1.00 68.38 86 GLN A C 1
ATOM 682 O O . GLN A 1 86 ? 9.234 5.584 7.940 1.00 68.38 86 GLN A O 1
ATOM 687 N N . LEU A 1 87 ? 10.851 4.727 9.261 1.00 70.12 87 LEU A N 1
ATOM 688 C CA . LEU A 1 87 ? 9.963 3.881 10.054 1.00 70.12 87 LEU A CA 1
ATOM 689 C C . LEU A 1 87 ? 9.402 4.733 11.189 1.00 70.12 87 LEU A C 1
ATOM 691 O O . LEU A 1 87 ? 10.151 5.429 11.879 1.00 70.12 87 LEU A O 1
ATOM 695 N N . ARG A 1 88 ? 8.078 4.742 11.334 1.00 70.69 88 ARG A N 1
ATOM 696 C CA . ARG A 1 88 ? 7.429 5.531 12.382 1.00 70.69 88 ARG A CA 1
ATOM 697 C C . ARG A 1 88 ? 7.574 4.823 13.719 1.00 70.69 88 ARG A C 1
ATOM 699 O O . ARG A 1 88 ? 7.459 3.604 13.791 1.00 70.69 88 ARG A O 1
ATOM 706 N N . ASP A 1 89 ? 7.820 5.607 14.759 1.00 71.38 89 ASP A N 1
ATOM 707 C CA . ASP A 1 89 ? 7.835 5.099 16.123 1.00 71.38 89 ASP A CA 1
ATOM 708 C C . ASP A 1 89 ? 6.443 4.561 16.475 1.00 71.38 89 ASP A C 1
ATOM 710 O O . ASP A 1 89 ? 5.417 5.219 16.288 1.00 71.38 89 ASP A O 1
ATOM 714 N N . VAL A 1 90 ? 6.412 3.319 16.942 1.00 72.94 90 VAL A N 1
ATOM 715 C CA . VAL A 1 90 ? 5.179 2.593 17.242 1.00 72.94 90 VAL A CA 1
ATOM 716 C C . VAL A 1 90 ? 4.488 3.172 18.482 1.00 72.94 90 VAL A C 1
ATOM 718 O O . VAL A 1 90 ? 3.269 3.084 18.616 1.00 72.94 90 VAL A O 1
ATOM 721 N N . ASN A 1 91 ? 5.248 3.827 19.363 1.00 74.25 91 ASN A N 1
ATOM 722 C CA . ASN A 1 91 ? 4.731 4.398 20.603 1.00 74.25 91 ASN A CA 1
ATOM 723 C C . ASN A 1 91 ? 4.069 5.768 20.404 1.00 74.25 91 ASN A C 1
ATOM 725 O O . ASN A 1 91 ? 3.344 6.231 21.288 1.00 74.25 91 ASN A O 1
ATOM 729 N N . THR A 1 92 ? 4.276 6.421 19.255 1.00 72.62 92 THR A N 1
ATOM 730 C CA . THR A 1 92 ? 3.849 7.807 19.036 1.00 72.62 92 THR A CA 1
ATOM 731 C C . THR A 1 92 ? 2.938 7.979 17.819 1.00 72.62 92 THR A C 1
ATOM 733 O O . THR A 1 92 ? 3.159 7.453 16.727 1.00 72.62 92 THR A O 1
ATOM 736 N N . GLY A 1 93 ? 1.881 8.773 18.013 1.00 74.06 93 GLY A N 1
ATOM 737 C CA . GLY A 1 93 ? 0.918 9.121 16.970 1.00 74.06 93 GLY A CA 1
ATOM 738 C C . GLY A 1 93 ? 0.096 7.942 16.438 1.00 74.06 93 GLY A C 1
ATOM 739 O O . GLY A 1 93 ? 0.096 6.844 16.986 1.00 74.06 93 GLY A O 1
ATOM 740 N N . GLN A 1 94 ? -0.627 8.209 15.350 1.00 75.69 94 GLN A N 1
ATOM 741 C CA . GLN A 1 94 ? -1.446 7.238 14.630 1.00 75.69 94 GLN A CA 1
ATOM 742 C C . GLN A 1 94 ? -0.720 6.836 13.344 1.00 75.69 94 GLN A C 1
ATOM 744 O O . GLN A 1 94 ? -0.440 7.680 12.485 1.00 75.69 94 GLN A O 1
ATOM 749 N N . ASN A 1 95 ? -0.331 5.565 13.240 1.00 78.38 95 ASN A N 1
ATOM 750 C CA . ASN A 1 95 ? 0.405 5.049 12.094 1.00 78.38 95 ASN A CA 1
ATOM 751 C C . ASN A 1 95 ? 0.139 3.554 11.873 1.00 78.38 95 ASN A C 1
ATOM 753 O O . ASN A 1 95 ? -0.215 2.821 12.794 1.00 78.38 95 ASN A O 1
ATOM 757 N N . SER A 1 96 ? 0.349 3.109 10.636 1.00 79.06 96 SER A N 1
ATOM 758 C CA . SER A 1 96 ? 0.100 1.734 10.190 1.00 79.06 96 SER A CA 1
ATOM 759 C C . SER A 1 96 ? 0.840 0.668 11.005 1.00 79.06 96 SER A C 1
ATOM 761 O O . SER A 1 96 ? 0.306 -0.422 11.183 1.00 79.06 96 SER A O 1
ATOM 763 N N . MET 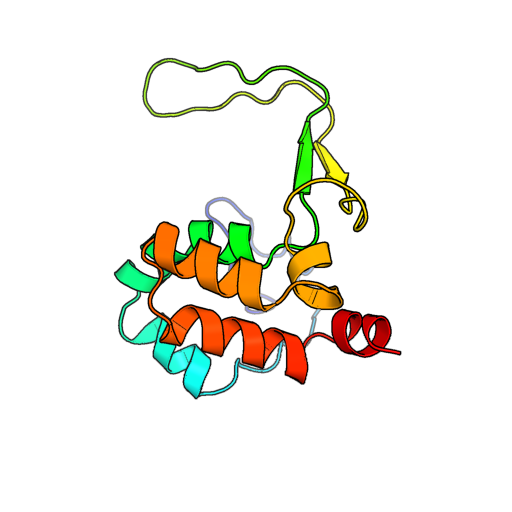A 1 97 ? 2.041 0.962 11.517 1.00 77.38 97 MET A N 1
ATOM 764 C CA . MET A 1 97 ? 2.837 0.011 12.292 1.00 77.38 97 MET A CA 1
ATOM 765 C C . MET A 1 97 ? 2.230 -0.204 13.681 1.00 77.38 97 MET A C 1
ATOM 767 O O . MET A 1 97 ? 2.044 -1.345 14.095 1.00 77.38 97 MET A O 1
ATOM 771 N N . ARG A 1 98 ? 1.815 0.874 14.358 1.00 82.56 98 ARG A N 1
ATOM 772 C CA . ARG A 1 98 ? 1.056 0.806 15.619 1.00 82.56 98 ARG A CA 1
ATOM 773 C C . ARG A 1 98 ? -0.271 0.083 15.439 1.00 82.56 98 ARG A C 1
ATOM 775 O O . ARG A 1 98 ? -0.598 -0.810 16.216 1.00 82.56 98 ARG A O 1
ATOM 782 N N . TRP A 1 99 ? -1.009 0.426 14.389 1.00 84.69 99 TRP A N 1
ATOM 783 C CA . TRP A 1 99 ? -2.265 -0.249 14.083 1.00 84.69 99 TRP A CA 1
ATOM 784 C C . TRP A 1 99 ? -2.091 -1.729 13.767 1.00 84.69 99 TRP A C 1
ATOM 786 O O . TRP A 1 99 ? -2.990 -2.526 13.997 1.00 84.69 99 TRP A O 1
ATOM 796 N N . PHE A 1 100 ? -0.954 -2.110 13.197 1.00 80.38 100 PHE A N 1
ATOM 797 C CA . PHE A 1 100 ? -0.682 -3.505 12.905 1.00 80.38 100 PHE A CA 1
ATOM 798 C C . PHE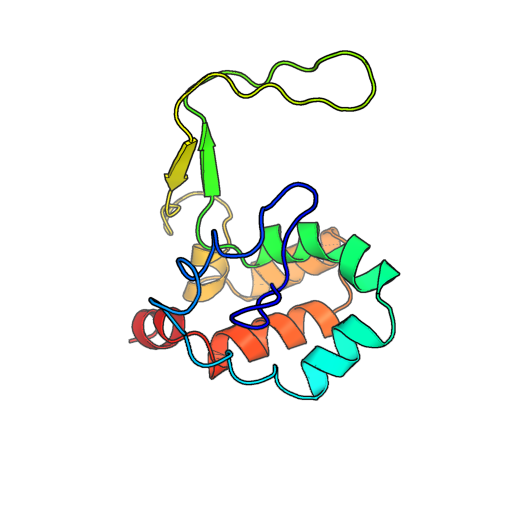 A 1 100 ? -0.311 -4.308 14.158 1.00 80.38 100 PHE A C 1
ATOM 800 O O . PHE A 1 100 ? -0.731 -5.457 14.272 1.00 80.38 100 PHE A O 1
ATOM 807 N N . LEU A 1 101 ? 0.472 -3.725 15.072 1.00 77.69 101 LEU A N 1
ATOM 808 C CA . LEU A 1 101 ? 1.022 -4.429 16.237 1.00 77.69 101 LEU A CA 1
ATOM 809 C C . LEU A 1 101 ? 0.129 -4.374 17.479 1.00 77.69 101 LEU A C 1
ATOM 811 O O . LEU A 1 101 ? 0.086 -5.343 18.230 1.00 77.69 101 LEU A O 1
ATOM 815 N N . TYR A 1 102 ? -0.570 -3.260 17.702 1.00 81.12 102 TYR A N 1
ATOM 816 C CA . TYR A 1 102 ? -1.272 -3.004 18.962 1.00 81.12 102 TYR A CA 1
ATOM 817 C C . TYR A 1 102 ? -2.747 -2.632 18.779 1.00 81.12 102 TYR A C 1
ATOM 819 O O . TYR A 1 102 ? -3.576 -3.006 19.601 1.00 81.12 102 TYR A O 1
ATOM 827 N N . GLU A 1 103 ? -3.090 -1.895 17.719 1.00 84.00 103 GLU A N 1
ATOM 828 C CA . GLU A 1 103 ? -4.397 -1.226 17.600 1.00 84.00 103 GLU A CA 1
ATOM 829 C C . GLU A 1 103 ? -5.088 -1.520 16.260 1.00 84.00 103 GLU A C 1
ATOM 831 O O . GLU A 1 103 ? -5.362 -0.625 15.459 1.00 84.00 103 GLU A O 1
ATOM 836 N N . GLU A 1 104 ? -5.382 -2.794 15.995 1.00 84.75 104 GLU A N 1
ATOM 837 C CA . GLU A 1 104 ? -5.978 -3.204 14.717 1.00 84.75 104 GLU A CA 1
ATOM 838 C C . GLU A 1 104 ? -7.376 -2.608 14.484 1.00 84.75 104 GLU A C 1
ATOM 840 O O . GLU A 1 104 ? -7.721 -2.240 13.355 1.00 84.75 104 GLU A O 1
ATOM 845 N N . GLU A 1 105 ? -8.156 -2.457 15.555 1.00 87.94 105 GLU A N 1
ATOM 846 C CA . GLU A 1 105 ? -9.484 -1.840 15.504 1.00 87.94 105 GLU A CA 1
ATOM 847 C C . GLU A 1 105 ? -9.435 -0.372 15.084 1.00 87.94 105 GLU A C 1
ATOM 849 O O . GLU A 1 105 ? -10.314 0.108 14.365 1.00 87.94 105 GLU A O 1
ATOM 854 N N . GLU A 1 106 ? -8.364 0.336 15.440 1.00 88.69 106 GLU A N 1
ATOM 855 C CA . GLU A 1 106 ? -8.214 1.738 15.078 1.00 88.69 106 GLU A CA 1
ATOM 856 C C . GLU A 1 106 ? -8.048 1.912 13.565 1.00 88.69 106 GLU A C 1
ATOM 858 O O . GLU A 1 106 ? -8.670 2.786 12.960 1.00 88.69 106 GLU A O 1
ATOM 863 N N . ARG A 1 107 ? -7.306 1.018 12.903 1.00 89.62 107 ARG A N 1
ATOM 864 C CA . ARG A 1 107 ? -7.223 1.015 11.434 1.00 89.62 107 ARG A CA 1
ATOM 865 C C . ARG A 1 107 ? -8.572 0.735 10.785 1.00 89.62 107 ARG A C 1
ATOM 867 O O . ARG A 1 107 ? -8.862 1.313 9.739 1.00 89.62 107 ARG A O 1
ATOM 874 N N . ASN A 1 108 ? -9.391 -0.142 11.369 1.00 90.81 108 ASN A N 1
ATOM 875 C CA . ASN A 1 108 ? -10.737 -0.407 10.853 1.00 90.81 108 ASN A CA 1
ATOM 876 C C . ASN A 1 108 ? -11.601 0.855 10.944 1.00 90.81 108 ASN A C 1
ATOM 878 O O . ASN A 1 108 ? -12.255 1.217 9.966 1.00 90.81 108 ASN A O 1
ATOM 882 N N . ARG A 1 109 ? -11.541 1.566 12.076 1.00 91.06 109 ARG A N 1
ATOM 883 C CA . ARG A 1 109 ? -12.224 2.851 12.262 1.00 91.06 109 ARG A CA 1
ATOM 884 C C . ARG A 1 109 ? -11.775 3.886 11.228 1.00 91.06 109 ARG A C 1
ATOM 886 O O . ARG A 1 109 ? -12.615 4.456 10.536 1.00 91.06 109 ARG A O 1
ATOM 893 N N . GLN A 1 110 ? -10.466 4.043 11.038 1.00 91.06 110 GLN A N 1
ATOM 894 C CA . GLN A 1 110 ? -9.893 4.944 10.031 1.00 91.06 110 GLN A CA 1
ATOM 895 C C . GLN A 1 110 ? -10.309 4.582 8.598 1.00 91.06 110 GLN A C 1
ATOM 897 O O . GLN A 1 110 ? -10.547 5.464 7.774 1.00 91.06 110 GLN A O 1
ATOM 902 N N . ALA A 1 111 ? -10.434 3.292 8.281 1.00 92.56 111 ALA A N 1
ATOM 903 C CA . ALA A 1 111 ? -10.914 2.857 6.974 1.00 92.56 111 ALA A CA 1
ATOM 904 C C . ALA A 1 111 ? -12.378 3.255 6.729 1.00 92.56 111 ALA A C 1
ATOM 906 O O . ALA A 1 111 ? -12.708 3.700 5.627 1.00 92.56 111 ALA A O 1
ATOM 907 N N . VAL A 1 112 ? -13.233 3.142 7.752 1.00 93.69 112 VAL A N 1
ATOM 908 C CA . VAL A 1 112 ? -14.635 3.585 7.697 1.00 93.69 112 VAL A CA 1
ATOM 909 C C . VAL A 1 112 ? -14.716 5.102 7.528 1.00 93.69 112 VAL A C 1
ATOM 911 O O . VAL A 1 112 ? -15.425 5.569 6.638 1.00 93.69 112 VAL A O 1
ATOM 914 N N . GLU A 1 113 ? -13.945 5.870 8.304 1.00 93.69 113 GLU A N 1
ATOM 915 C CA . GLU A 1 113 ? -13.872 7.337 8.188 1.00 93.69 113 GLU A CA 1
ATOM 916 C C . GLU A 1 113 ? -13.437 7.782 6.783 1.00 93.69 113 GLU A C 1
ATOM 918 O O . GLU A 1 113 ? -13.982 8.729 6.217 1.00 93.69 113 GLU A O 1
ATOM 923 N N . GLN A 1 114 ? -12.501 7.053 6.172 1.00 91.50 114 GLN A N 1
ATOM 924 C CA . GLN A 1 114 ? -12.024 7.310 4.813 1.00 91.50 114 GLN A CA 1
ATOM 925 C C . GLN A 1 114 ? -12.915 6.702 3.719 1.00 91.50 114 GLN A C 1
ATOM 927 O O . GLN A 1 114 ? -12.584 6.820 2.532 1.00 91.50 114 GLN A O 1
ATOM 932 N N . GLN A 1 115 ? -14.036 6.070 4.082 1.00 94.06 115 GLN A N 1
ATOM 933 C CA . GLN A 1 115 ? -14.979 5.421 3.166 1.00 94.06 115 GLN A CA 1
ATOM 934 C C . GLN A 1 115 ? -14.304 4.381 2.256 1.00 94.06 115 GLN A C 1
ATOM 936 O O . GLN A 1 115 ? -14.594 4.294 1.061 1.00 94.06 115 GLN A O 1
ATOM 941 N N . VAL A 1 116 ? -13.349 3.624 2.798 1.00 92.50 116 VAL A N 1
ATOM 942 C CA . VAL A 1 116 ? -12.693 2.525 2.083 1.00 92.50 116 VAL A CA 1
ATOM 943 C C . VAL A 1 116 ? -13.547 1.265 2.239 1.00 92.50 116 VAL A C 1
ATOM 945 O O . VAL A 1 116 ? -13.799 0.851 3.372 1.00 92.50 116 VAL A O 1
ATOM 948 N N . PRO A 1 117 ? -13.981 0.616 1.142 1.00 91.75 117 PRO A N 1
ATOM 949 C CA . PRO A 1 117 ? -14.767 -0.601 1.241 1.00 91.75 117 PRO A CA 1
ATOM 950 C C . PRO A 1 117 ? -13.993 -1.702 1.961 1.00 91.75 117 PRO A C 1
ATOM 952 O O . PRO A 1 117 ? -12.809 -1.941 1.696 1.00 91.75 117 PRO A O 1
ATOM 955 N N . ILE A 1 118 ? -14.686 -2.411 2.849 1.00 89.88 118 ILE A N 1
ATOM 956 C CA . ILE A 1 118 ? -14.068 -3.408 3.722 1.00 89.88 118 ILE A CA 1
ATOM 957 C C . ILE A 1 118 ? -13.396 -4.541 2.933 1.00 89.88 118 ILE A C 1
ATOM 959 O O . ILE A 1 118 ? -12.379 -5.067 3.384 1.00 89.88 118 ILE A O 1
ATOM 963 N N . GLN A 1 119 ? -13.880 -4.870 1.724 1.00 89.69 119 GLN A N 1
ATOM 964 C CA . GLN A 1 119 ? -13.229 -5.869 0.871 1.00 89.69 119 GLN A CA 1
ATOM 965 C C . GLN A 1 119 ? -11.778 -5.504 0.526 1.00 89.69 119 GLN A C 1
ATOM 967 O O . GLN A 1 119 ? -10.918 -6.385 0.523 1.00 89.69 119 GLN A O 1
ATOM 972 N N . TYR A 1 120 ? -11.473 -4.217 0.322 1.00 90.00 120 TYR A N 1
ATOM 973 C CA . TYR A 1 120 ? -10.108 -3.774 0.042 1.00 90.00 120 TYR A CA 1
ATOM 974 C C . TYR A 1 120 ? -9.221 -3.860 1.279 1.00 90.00 120 TYR A C 1
ATOM 976 O O . TYR A 1 120 ? -8.094 -4.349 1.207 1.00 90.00 120 TYR A O 1
ATOM 984 N N . VAL A 1 121 ? -9.749 -3.443 2.430 1.00 91.12 121 VAL A N 1
ATOM 985 C CA . VAL A 1 121 ? -9.039 -3.528 3.712 1.00 91.12 121 VAL A CA 1
ATOM 986 C C . VAL A 1 121 ? -8.705 -4.983 4.043 1.00 91.12 121 VAL A C 1
ATOM 988 O O . VAL A 1 121 ? -7.578 -5.289 4.431 1.00 91.12 121 VAL A O 1
ATOM 991 N N . ASN A 1 122 ? -9.665 -5.892 3.866 1.00 90.81 122 ASN A N 1
ATOM 992 C CA . ASN A 1 122 ? -9.486 -7.314 4.145 1.00 90.81 122 ASN A CA 1
ATOM 993 C C . ASN A 1 122 ? -8.536 -7.980 3.151 1.00 90.81 122 ASN A C 1
ATOM 995 O O . ASN A 1 122 ? -7.684 -8.757 3.574 1.00 90.81 122 ASN A O 1
ATOM 999 N N . GLY A 1 123 ? -8.620 -7.635 1.862 1.00 89.38 123 GLY A N 1
ATOM 1000 C CA . GLY A 1 123 ? -7.690 -8.131 0.850 1.00 89.38 123 GLY A CA 1
ATOM 1001 C C . GLY A 1 123 ? -6.242 -7.751 1.165 1.00 89.38 123 GLY A C 1
ATOM 1002 O O . GLY A 1 123 ? -5.374 -8.619 1.251 1.00 89.38 123 GLY A O 1
ATOM 1003 N N . ILE A 1 124 ? -5.973 -6.467 1.421 1.00 89.00 124 ILE A N 1
ATOM 1004 C CA . ILE A 1 124 ? -4.614 -6.011 1.750 1.00 89.00 124 ILE A CA 1
ATOM 1005 C C . ILE A 1 124 ? -4.116 -6.629 3.059 1.00 89.00 124 ILE A C 1
ATOM 1007 O O . ILE A 1 124 ? -2.978 -7.091 3.126 1.00 89.00 124 ILE A O 1
ATOM 1011 N N . ARG A 1 125 ? -4.967 -6.712 4.087 1.00 88.62 125 ARG A N 1
ATOM 1012 C CA . ARG A 1 125 ? -4.625 -7.376 5.353 1.00 88.62 125 ARG A CA 1
ATOM 1013 C C . ARG A 1 125 ? -4.255 -8.841 5.145 1.00 88.62 125 ARG A C 1
ATOM 1015 O O . ARG A 1 125 ? -3.260 -9.302 5.699 1.00 88.62 125 ARG A O 1
ATOM 1022 N N . TRP A 1 126 ? -5.034 -9.565 4.343 1.00 88.75 126 TRP A N 1
ATOM 1023 C CA . TRP A 1 126 ? -4.745 -10.953 4.006 1.00 88.75 126 TRP A CA 1
ATOM 1024 C C . TRP A 1 126 ? -3.396 -11.067 3.289 1.00 88.75 126 TRP A C 1
ATOM 1026 O O . TRP A 1 126 ? -2.575 -11.885 3.700 1.00 88.75 126 TRP A O 1
ATOM 1036 N N . LEU A 1 127 ? -3.124 -10.220 2.284 1.00 86.81 127 LEU A N 1
ATOM 1037 C CA . LEU A 1 127 ? -1.843 -10.218 1.562 1.00 86.81 127 LEU A CA 1
ATOM 1038 C C . LEU A 1 127 ? -0.679 -10.055 2.540 1.00 86.81 127 LEU A C 1
ATOM 1040 O O . LEU A 1 127 ? 0.269 -10.833 2.538 1.00 86.81 127 LEU A O 1
ATOM 1044 N N . LEU A 1 128 ? -0.770 -9.033 3.383 1.00 84.88 128 LEU A N 1
ATOM 1045 C CA . LEU A 1 128 ? 0.270 -8.679 4.329 1.00 84.88 128 LEU A CA 1
ATOM 1046 C C . LEU A 1 128 ? 0.529 -9.805 5.335 1.00 84.88 128 LEU A C 1
ATOM 1048 O O . LEU A 1 128 ? 1.680 -10.167 5.548 1.00 84.88 128 LEU A O 1
ATOM 1052 N N . ASN A 1 129 ? -0.515 -10.425 5.878 1.00 83.50 129 ASN A N 1
ATOM 1053 C CA . ASN A 1 129 ? -0.357 -11.501 6.857 1.00 83.50 129 ASN A CA 1
ATOM 1054 C C . ASN A 1 129 ? 0.185 -12.811 6.264 1.00 83.50 129 ASN A C 1
ATOM 1056 O O . ASN A 1 129 ? 0.794 -13.581 6.997 1.00 83.50 129 ASN A O 1
ATOM 1060 N N . ASN A 1 130 ? -0.054 -13.086 4.978 1.00 83.44 130 ASN A N 1
ATOM 1061 C CA . ASN A 1 130 ? 0.282 -14.382 4.370 1.00 83.44 130 ASN A CA 1
ATOM 1062 C C . ASN A 1 130 ? 1.508 -14.337 3.451 1.00 83.44 130 ASN A C 1
ATOM 1064 O O . ASN A 1 130 ? 2.103 -15.376 3.181 1.00 83.44 130 ASN A O 1
ATOM 1068 N N . VAL A 1 131 ? 1.873 -13.159 2.940 1.00 81.56 131 VAL A N 1
ATOM 1069 C CA . VAL A 1 131 ? 2.937 -13.004 1.933 1.00 81.56 131 VAL A CA 1
ATOM 1070 C C . VAL A 1 131 ? 4.096 -12.157 2.455 1.00 81.56 131 VAL A C 1
ATOM 1072 O O . VAL A 1 131 ? 5.241 -12.380 2.068 1.00 81.56 131 VAL A O 1
ATOM 1075 N N . ASN A 1 132 ? 3.836 -11.178 3.328 1.00 77.94 132 ASN A N 1
ATOM 1076 C CA . ASN A 1 132 ? 4.878 -10.264 3.784 1.00 77.94 132 ASN A CA 1
ATOM 1077 C C . ASN A 1 132 ? 5.692 -10.885 4.929 1.00 77.94 132 ASN A C 1
ATOM 1079 O O . ASN A 1 132 ? 5.298 -10.846 6.095 1.00 77.94 132 ASN A O 1
ATOM 1083 N N . SER A 1 133 ? 6.866 -11.416 4.586 1.00 75.12 133 SER A N 1
ATOM 1084 C CA . SER A 1 133 ? 7.786 -12.033 5.542 1.00 75.12 133 SER A CA 1
ATOM 1085 C C . SER A 1 133 ? 8.184 -11.095 6.680 1.00 75.12 133 SER A C 1
ATOM 1087 O O . SER A 1 133 ? 8.317 -11.555 7.808 1.00 75.12 133 SER A O 1
ATOM 1089 N N . PHE A 1 134 ? 8.306 -9.786 6.444 1.00 72.75 134 PHE A N 1
ATOM 1090 C CA . PHE A 1 134 ? 8.633 -8.823 7.499 1.00 72.75 134 PHE A CA 1
ATOM 1091 C C . PHE A 1 134 ? 7.585 -8.820 8.619 1.00 72.75 134 PHE A C 1
ATOM 1093 O O . PHE A 1 134 ? 7.934 -8.803 9.796 1.00 72.75 134 PHE A O 1
ATOM 1100 N N . LEU A 1 135 ? 6.300 -8.916 8.271 1.00 71.12 135 LEU A N 1
ATOM 1101 C CA . LEU A 1 135 ? 5.229 -8.938 9.268 1.00 71.12 135 LEU A CA 1
ATOM 1102 C C . LEU A 1 135 ? 5.145 -10.251 10.035 1.00 71.12 135 LEU A C 1
ATOM 1104 O O . LEU A 1 135 ? 4.754 -10.239 11.200 1.00 71.12 135 LEU A O 1
ATOM 1108 N N . LEU A 1 136 ? 5.532 -11.361 9.405 1.00 69.44 136 LEU A N 1
ATOM 1109 C CA . LEU A 1 136 ? 5.669 -12.637 10.101 1.00 69.44 136 LEU A CA 1
ATOM 1110 C C . LEU A 1 136 ? 6.730 -12.541 11.204 1.00 69.44 136 LEU A C 1
ATOM 1112 O O . LEU A 1 136 ? 6.509 -13.047 12.295 1.00 69.44 136 LEU A O 1
ATOM 1116 N N . HIS A 1 137 ? 7.835 -11.832 10.954 1.00 73.62 137 HIS A N 1
ATOM 1117 C CA . HIS A 1 137 ? 8.891 -11.644 11.952 1.00 73.62 137 HIS A CA 1
ATOM 1118 C C . HIS A 1 137 ? 8.506 -10.654 13.056 1.00 73.62 137 HIS A C 1
ATOM 1120 O O . HIS A 1 137 ? 8.906 -10.848 14.192 1.00 73.62 137 HIS A O 1
ATOM 1126 N N . LEU A 1 138 ? 7.722 -9.614 12.753 1.00 69.44 138 LEU A N 1
ATOM 1127 C CA . LEU A 1 138 ? 7.313 -8.610 13.746 1.00 69.44 138 LEU A CA 1
ATOM 1128 C C . LEU A 1 138 ? 6.307 -9.112 14.797 1.00 69.44 138 LEU A C 1
ATOM 1130 O O . LEU A 1 138 ? 6.075 -8.424 15.787 1.00 69.44 138 LEU A O 1
ATOM 1134 N N . ARG A 1 139 ? 5.651 -10.253 14.559 1.00 65.69 139 ARG A N 1
ATOM 1135 C CA . ARG A 1 139 ? 4.657 -10.840 15.476 1.00 65.69 139 ARG A CA 1
ATOM 1136 C C . ARG A 1 139 ? 5.255 -11.830 16.484 1.00 65.69 139 ARG A C 1
ATOM 1138 O O . ARG A 1 139 ? 4.508 -12.327 17.326 1.00 65.69 139 ARG A O 1
ATOM 1145 N N . HIS A 1 140 ? 6.550 -12.121 16.379 1.00 50.69 140 HIS A N 1
ATOM 1146 C CA . HIS A 1 140 ? 7.315 -12.978 17.287 1.00 50.69 140 HIS A CA 1
ATOM 1147 C C . HIS A 1 140 ? 8.245 -12.139 18.162 1.00 50.69 140 HIS A C 1
ATOM 1149 O O . HIS A 1 140 ? 8.473 -12.572 19.312 1.00 50.69 140 HIS A O 1
#

Secondary structure (DSSP, 8-state):
-TTT-----TTPPTTTTTTTTTS-PPPPPPPPHHHHHHHHS-HHHHHHHHHHHHHHH-SEEEEESS-EEE-SSS--EEE-S-EEEEEPPTTSSS-HHHHHHT-HHHHHHHHHHTT--HHHHHHHHHHHHHH-HHHHHHT-

Foldseek 3Di:
DVQAPDDDDPPDDPCPVCVRVVRHDDDDDDDDPLVCCVCVVCVPLNVVCVVVLCQLAPQWDFDAPDDFDADPPPTDTDGDGDTDTDGDDLVDDDGNVVCLAPNVVVSVVSCVVVVPDVSSVVSVVVCCVPPPVVSVVVND

Mean predicted aligned error: 9.96 Å

Radius of gyration: 18.44 Å; Cα contacts (8 Å, |Δi|>4): 135; chains: 1; bounding box: 38×42×45 Å

Solvent-accessible surface area (backbone atoms only — not comparable to full-atom values): 8630 Å² total; per-residue (Å²): 56,88,66,70,65,48,88,67,62,94,87,61,62,72,31,68,90,23,61,66,52,77,49,70,72,81,78,77,78,79,71,60,65,72,52,47,48,62,41,64,77,39,54,65,58,38,59,69,44,44,65,59,51,43,62,59,62,45,58,58,45,82,44,62,62,62,64,84,46,85,46,80,78,84,82,45,75,52,79,53,63,57,80,43,85,36,72,69,61,60,90,54,82,90,48,24,54,28,23,71,77,77,34,54,67,56,47,53,52,53,32,58,77,68,68,49,60,64,71,60,58,52,47,53,50,51,47,42,74,76,68,37,64,71,57,61,58,73,76,109